Protein AF-A0A7X7F556-F1 (afdb_monomer_lite)

Sequence (127 aa):
MTSFGSSGLVDEAVKRLGTTYDDVGRVETRTSFADTAGTTAVNQVKYAYNGWGLLAREYQEHDGSVDVNTPFVQYVYETGTAGVSPVPAKYVRLGQLVYPNGREVNYDYGTTGAIDDIMSRLSAIED

Foldseek 3Di:
DDDPDPPPPDDLQFDDWDWDAPPVRHTAKIFTASDPVPDHTQWMWGFDADPVRHGAWIFTGRGGDDDPPTWIKGWDWQQQDPPVHPDHRLDTGTAWIAGSVRDIKGFDQPDPPDPSNNVVPTPDIGD

Radius of gyration: 19.95 Å; chains: 1; bounding box: 56×29×50 Å

Structure (mmCIF, N/CA/C/O backbone):
data_AF-A0A7X7F556-F1
#
_entry.id   AF-A0A7X7F556-F1
#
loop_
_atom_site.group_PDB
_atom_site.id
_atom_site.type_symbol
_atom_site.label_atom_id
_atom_site.label_alt_id
_atom_site.label_comp_id
_atom_site.label_asym_id
_atom_site.label_entity_id
_atom_site.label_seq_id
_atom_site.pdbx_PDB_ins_code
_atom_site.Cartn_x
_atom_site.Cartn_y
_atom_site.Cartn_z
_atom_site.occupancy
_atom_site.B_iso_or_equiv
_atom_site.auth_seq_id
_atom_site.auth_comp_id
_atom_site.auth_asym_id
_atom_site.auth_atom_id
_atom_site.pdbx_PDB_model_num
ATOM 1 N N . MET A 1 1 ? -22.056 14.351 24.579 1.00 57.31 1 MET A N 1
ATOM 2 C CA . MET A 1 1 ? -21.675 13.314 23.599 1.00 57.31 1 MET A CA 1
ATOM 3 C C . MET A 1 1 ? -22.773 13.284 22.547 1.00 57.31 1 MET A C 1
ATOM 5 O O . MET A 1 1 ? -23.931 13.214 22.935 1.00 57.31 1 MET A O 1
ATOM 9 N N . THR A 1 2 ? -22.458 13.450 21.264 1.00 63.81 2 THR A N 1
ATOM 10 C CA . THR A 1 2 ? -23.442 13.295 20.179 1.00 63.81 2 THR A CA 1
ATOM 11 C C . THR A 1 2 ? -23.698 11.799 19.985 1.00 63.81 2 THR A C 1
ATOM 13 O O . THR A 1 2 ? -22.739 11.056 19.796 1.00 63.81 2 THR A O 1
ATOM 16 N N . SER A 1 3 ? -24.943 11.338 20.116 1.00 73.00 3 SER A N 1
ATOM 17 C CA . SER A 1 3 ? -25.302 9.930 19.888 1.00 73.00 3 SER A CA 1
ATOM 18 C C . SER A 1 3 ? -25.529 9.659 18.399 1.00 73.00 3 SER A C 1
ATOM 20 O O . SER A 1 3 ? -25.829 10.581 17.641 1.00 73.00 3 SER A O 1
ATOM 22 N N . PHE A 1 4 ? -25.449 8.394 17.983 1.00 77.44 4 PHE A N 1
ATOM 23 C CA . PHE A 1 4 ? -25.709 7.948 16.605 1.00 77.44 4 PHE A CA 1
ATOM 24 C C . PHE A 1 4 ? -27.203 7.992 16.205 1.00 77.44 4 PHE A C 1
ATOM 26 O O . PHE A 1 4 ? -27.602 7.447 15.180 1.00 77.44 4 PHE A O 1
ATOM 33 N N . GLY A 1 5 ? -28.041 8.681 16.990 1.00 74.75 5 GLY A N 1
ATOM 34 C CA . GLY A 1 5 ? -29.499 8.657 16.870 1.00 74.75 5 GLY A CA 1
ATOM 35 C C . GLY A 1 5 ? -30.124 7.450 17.581 1.00 74.75 5 GLY A C 1
ATOM 36 O O . GLY A 1 5 ? -29.463 6.456 17.855 1.00 74.75 5 GLY A O 1
ATOM 37 N N . SER A 1 6 ? -31.408 7.540 17.935 1.00 78.31 6 SER A N 1
ATOM 38 C CA . SER A 1 6 ? -32.130 6.486 18.675 1.00 78.31 6 SER A CA 1
ATOM 39 C C . SER A 1 6 ? -32.892 5.503 17.781 1.00 78.31 6 SER A C 1
ATOM 41 O O . SER A 1 6 ? -33.544 4.596 18.288 1.00 78.31 6 SER A O 1
ATOM 43 N N . SER A 1 7 ? -32.853 5.689 16.458 1.00 83.38 7 SER A N 1
ATOM 44 C CA . SER A 1 7 ? -33.643 4.907 15.499 1.00 83.38 7 SER A CA 1
ATOM 45 C C . SER A 1 7 ? -33.116 3.489 15.269 1.00 83.38 7 SER A C 1
ATOM 47 O O . SER A 1 7 ? -33.812 2.693 14.646 1.00 83.38 7 SER A O 1
ATOM 49 N N . GLY A 1 8 ? -31.893 3.178 15.720 1.00 80.62 8 GLY A N 1
ATOM 50 C CA . GLY A 1 8 ? -31.233 1.891 15.468 1.00 80.62 8 GLY A CA 1
ATOM 51 C C . GLY A 1 8 ? -30.862 1.650 13.999 1.00 80.62 8 GLY A C 1
ATOM 52 O O . GLY A 1 8 ? -30.494 0.539 13.642 1.00 80.62 8 GLY A O 1
ATOM 53 N N . LEU A 1 9 ? -30.975 2.674 13.141 1.00 86.69 9 LEU A N 1
ATOM 54 C CA . LEU A 1 9 ? -30.648 2.583 11.712 1.00 86.69 9 LEU A CA 1
ATOM 55 C C . LEU A 1 9 ? -29.152 2.755 11.422 1.00 86.69 9 LEU A C 1
ATOM 57 O O . LEU A 1 9 ? -28.711 2.456 10.316 1.00 86.69 9 LEU A O 1
ATOM 61 N N . VAL A 1 10 ? -28.390 3.285 12.379 1.00 87.44 10 VAL A N 1
ATOM 62 C CA . VAL A 1 10 ? -26.950 3.496 12.237 1.00 87.44 10 VAL A CA 1
ATOM 63 C C . VAL A 1 10 ? -26.225 2.291 12.816 1.00 87.44 10 VAL A C 1
ATOM 65 O O . VAL A 1 10 ? -26.434 1.940 13.975 1.00 87.44 10 VAL A O 1
ATOM 68 N N . ASP A 1 11 ? -25.371 1.677 12.002 1.00 89.50 11 ASP A N 1
ATOM 69 C CA . ASP A 1 11 ? -24.427 0.671 12.472 1.00 89.50 11 ASP A CA 1
ATOM 70 C C . ASP A 1 11 ? -23.392 1.328 13.396 1.00 89.50 11 ASP A C 1
ATOM 72 O O . ASP A 1 11 ? -22.742 2.312 13.037 1.00 89.50 11 ASP A O 1
ATOM 76 N N . GLU A 1 12 ? -23.259 0.786 14.603 1.00 90.56 12 GLU A N 1
ATOM 77 C CA . GLU A 1 12 ? -22.357 1.279 15.640 1.00 90.56 12 GLU A CA 1
ATOM 78 C C . GLU A 1 12 ? -21.033 0.499 15.721 1.00 90.56 12 GLU A C 1
ATOM 80 O O . GLU A 1 12 ? -20.259 0.715 16.658 1.00 90.56 12 GLU A O 1
ATOM 85 N N . ALA A 1 13 ? -20.751 -0.392 14.762 1.00 93.25 13 ALA A N 1
ATOM 86 C CA . ALA A 1 13 ? -19.537 -1.209 14.744 1.00 93.25 13 ALA A CA 1
ATOM 87 C C . ALA A 1 13 ? -18.242 -0.380 14.732 1.00 93.25 13 ALA A C 1
ATOM 89 O O . ALA A 1 13 ? -17.247 -0.788 15.327 1.00 93.25 13 ALA A O 1
ATOM 90 N N . VAL A 1 14 ? -18.246 0.798 14.097 1.00 95.50 14 VAL A N 1
ATOM 91 C CA . VAL A 1 14 ? -17.095 1.712 14.058 1.00 95.50 14 VAL A CA 1
ATOM 92 C C . VAL A 1 14 ? -17.485 3.075 14.619 1.00 95.50 14 VAL A C 1
ATOM 94 O O . VAL A 1 14 ? -18.346 3.768 14.085 1.00 95.50 14 VAL A O 1
ATOM 97 N N . LYS A 1 15 ? -16.799 3.490 15.686 1.00 95.06 15 LYS A N 1
ATOM 98 C CA . LYS A 1 15 ? -17.043 4.743 16.418 1.00 95.06 15 LYS A CA 1
ATOM 99 C C . LYS A 1 15 ? -15.910 5.756 16.274 1.00 95.06 15 LYS A C 1
ATOM 101 O O . LYS A 1 15 ? -16.098 6.930 16.596 1.00 95.06 15 LYS A O 1
ATOM 106 N N . ARG A 1 16 ? -14.740 5.325 15.794 1.00 96.06 16 ARG A N 1
ATOM 107 C CA . ARG A 1 16 ? -13.574 6.185 15.565 1.00 96.06 16 ARG A CA 1
ATOM 108 C C . ARG A 1 16 ? -12.678 5.635 14.460 1.00 96.06 16 ARG A C 1
ATOM 110 O O . ARG A 1 16 ? -12.500 4.430 14.337 1.00 96.06 16 ARG A O 1
ATOM 117 N N . LEU A 1 17 ? -12.052 6.545 13.716 1.00 97.88 17 LEU A N 1
ATOM 118 C CA . LEU A 1 17 ? -10.940 6.247 12.816 1.00 97.88 17 LEU A CA 1
ATOM 119 C C . LEU A 1 17 ? -9.640 6.791 13.418 1.00 97.88 17 LEU A C 1
ATOM 121 O O . LEU A 1 17 ? -9.618 7.895 13.970 1.00 97.88 17 LEU A O 1
ATOM 125 N N . GLY A 1 18 ? -8.560 6.021 13.328 1.00 98.38 18 GLY A N 1
ATOM 126 C CA . GLY A 1 18 ? -7.214 6.447 13.702 1.00 98.38 18 GLY A CA 1
ATOM 127 C C . GLY A 1 18 ? -6.254 6.365 12.528 1.00 98.38 18 GLY A C 1
ATOM 128 O O . GLY A 1 18 ? -6.394 5.520 11.643 1.00 98.38 18 GLY A O 1
ATOM 129 N N . THR A 1 19 ? -5.270 7.257 12.522 1.00 98.69 19 THR A N 1
ATOM 130 C CA . THR A 1 19 ? -4.171 7.255 11.558 1.00 98.69 19 THR A CA 1
ATOM 131 C C . THR A 1 19 ? -2.876 7.508 12.312 1.00 98.69 19 THR A C 1
ATOM 133 O O . THR A 1 19 ? -2.794 8.490 13.050 1.00 98.69 19 THR A O 1
ATOM 136 N N . THR A 1 20 ? -1.896 6.621 12.154 1.00 98.62 20 THR A N 1
ATOM 137 C CA . THR A 1 20 ? -0.530 6.834 12.656 1.00 98.62 20 THR A CA 1
ATOM 138 C C . THR A 1 20 ? 0.391 7.199 11.505 1.00 98.62 20 THR A C 1
ATOM 140 O O . THR A 1 20 ? 0.064 6.970 10.337 1.00 98.62 20 THR A O 1
ATOM 143 N N . TYR A 1 21 ? 1.538 7.776 11.840 1.00 98.56 21 TYR A N 1
ATOM 144 C CA . TYR A 1 21 ? 2.548 8.185 10.879 1.00 98.56 21 TYR A CA 1
ATOM 145 C C . TYR A 1 21 ? 3.911 7.668 11.325 1.00 98.56 21 TYR A C 1
ATOM 147 O O . TYR A 1 21 ? 4.153 7.564 12.527 1.00 98.56 21 TYR A O 1
ATOM 155 N N . ASP A 1 22 ? 4.776 7.361 10.366 1.00 97.44 22 ASP A N 1
ATOM 156 C CA . ASP A 1 22 ? 6.173 7.035 10.634 1.00 97.44 22 ASP A CA 1
ATOM 157 C C . ASP A 1 22 ? 7.005 8.293 10.949 1.00 97.44 22 ASP A C 1
ATOM 159 O O . ASP A 1 22 ? 6.512 9.424 10.904 1.00 97.44 22 ASP A O 1
ATOM 163 N N . ASP A 1 23 ? 8.294 8.098 11.237 1.00 96.56 23 ASP A N 1
ATOM 164 C CA . ASP A 1 23 ? 9.219 9.164 11.651 1.00 96.56 23 ASP A CA 1
ATOM 165 C C . ASP A 1 23 ? 9.396 10.290 10.615 1.00 96.56 23 ASP A C 1
ATOM 167 O O . ASP A 1 23 ? 9.902 11.364 10.944 1.00 96.56 23 ASP A O 1
ATOM 171 N N . VAL A 1 24 ? 8.985 10.068 9.361 1.00 96.62 24 VAL A N 1
ATOM 172 C CA . VAL A 1 24 ? 9.052 11.065 8.280 1.00 96.62 24 VAL A CA 1
ATOM 173 C C . VAL A 1 24 ? 7.668 11.552 7.838 1.00 96.62 24 VAL A C 1
ATOM 175 O O . VAL A 1 24 ? 7.547 12.244 6.827 1.00 96.62 24 VAL A O 1
ATOM 178 N N . GLY A 1 25 ? 6.621 11.232 8.602 1.00 97.62 25 GLY A N 1
ATOM 179 C CA . GLY A 1 25 ? 5.272 11.751 8.400 1.00 97.62 25 GLY A CA 1
ATOM 180 C C . GLY A 1 25 ? 4.462 11.035 7.318 1.00 97.62 25 GLY A C 1
ATOM 181 O O . GLY A 1 25 ? 3.437 11.563 6.884 1.00 97.62 25 GLY A O 1
ATOM 182 N N . ARG A 1 26 ? 4.876 9.846 6.866 1.00 98.06 26 ARG A N 1
ATOM 183 C CA . ARG A 1 26 ? 4.057 9.010 5.972 1.00 98.06 26 ARG A CA 1
ATOM 184 C C . ARG A 1 26 ? 3.078 8.196 6.800 1.00 98.06 26 ARG A C 1
ATOM 186 O O . ARG A 1 26 ? 3.397 7.805 7.914 1.00 98.06 26 ARG A O 1
ATOM 193 N N . VAL A 1 27 ? 1.888 7.938 6.266 1.00 98.56 27 VAL A N 1
ATOM 194 C CA . VAL A 1 27 ? 0.871 7.135 6.963 1.00 98.56 27 VAL A CA 1
ATOM 195 C C . VAL A 1 27 ? 1.419 5.735 7.223 1.00 98.56 27 VAL A C 1
ATOM 197 O O . VAL A 1 27 ? 1.756 5.037 6.279 1.00 98.56 27 VAL A O 1
ATOM 200 N N . GLU A 1 28 ? 1.462 5.311 8.481 1.00 98.56 28 GLU A N 1
ATOM 201 C CA . GLU A 1 28 ? 1.914 3.969 8.853 1.00 98.56 28 GLU A CA 1
ATOM 202 C C . GLU A 1 28 ? 0.726 3.027 9.053 1.00 98.56 28 GLU A C 1
ATOM 204 O O . GLU A 1 28 ? 0.728 1.918 8.526 1.00 98.56 28 GLU A O 1
ATOM 209 N N . THR A 1 29 ? -0.322 3.463 9.758 1.00 98.75 29 THR A N 1
ATOM 210 C CA . THR A 1 29 ? -1.537 2.659 9.942 1.00 98.75 29 THR A CA 1
ATOM 211 C C . THR A 1 29 ? -2.805 3.473 9.750 1.00 98.75 29 THR A C 1
ATOM 213 O O . THR A 1 29 ? -2.853 4.672 10.033 1.00 98.75 29 THR A O 1
ATOM 216 N N . ARG A 1 30 ? -3.866 2.799 9.306 1.00 98.75 30 ARG A N 1
ATOM 217 C CA . ARG A 1 30 ? -5.251 3.268 9.393 1.00 98.75 30 ARG A CA 1
ATOM 218 C C . ARG A 1 30 ? -6.064 2.216 10.124 1.00 98.75 30 ARG A C 1
ATOM 220 O O . ARG A 1 30 ? -6.050 1.061 9.721 1.00 98.75 30 ARG A O 1
ATOM 227 N N . THR A 1 31 ? -6.748 2.620 11.188 1.00 98.88 31 THR A N 1
ATOM 228 C CA . THR A 1 31 ? -7.456 1.698 12.086 1.00 98.88 31 THR A CA 1
ATOM 229 C C . THR A 1 31 ? -8.890 2.158 12.288 1.00 98.88 31 THR A C 1
ATOM 231 O O . THR A 1 31 ? -9.126 3.340 12.560 1.00 98.88 31 THR A O 1
ATOM 234 N N . SER A 1 32 ? -9.834 1.229 12.188 1.00 98.62 32 SER A N 1
ATOM 235 C CA . SER A 1 32 ? -11.224 1.442 12.598 1.00 98.62 32 SER A CA 1
ATOM 236 C C . SER A 1 32 ? -11.396 0.937 14.027 1.00 98.62 32 SER A C 1
ATOM 238 O O . SER A 1 32 ? -10.940 -0.162 14.327 1.00 98.62 32 SER A O 1
ATOM 240 N N . PHE A 1 33 ? -12.046 1.699 14.907 1.00 98.44 33 PHE A N 1
ATOM 241 C CA . PHE A 1 33 ? -12.240 1.322 16.311 1.00 98.44 33 PHE A CA 1
ATOM 242 C C . PHE A 1 33 ? -13.715 1.216 16.689 1.00 98.44 33 PHE A C 1
ATOM 244 O O . PHE A 1 33 ? -14.510 2.076 16.308 1.00 98.44 33 PHE A O 1
ATOM 251 N N . ALA A 1 34 ? -14.054 0.222 17.510 1.00 97.50 34 ALA A N 1
ATOM 252 C CA . ALA A 1 34 ? -15.396 0.002 18.056 1.00 97.50 34 ALA A CA 1
ATOM 253 C C . ALA A 1 34 ? -15.732 0.923 19.241 1.00 97.50 34 ALA A C 1
ATOM 255 O O . ALA A 1 34 ? -16.873 0.973 19.700 1.00 97.50 34 ALA A O 1
ATOM 256 N N . ASP A 1 35 ? -14.750 1.673 19.745 1.00 95.75 35 ASP A N 1
ATOM 257 C CA . ASP A 1 35 ? -14.911 2.621 20.841 1.00 95.75 35 ASP A CA 1
ATOM 258 C C . ASP A 1 35 ? -14.453 4.033 20.447 1.00 95.75 35 ASP A C 1
ATOM 260 O O . ASP A 1 35 ? -13.746 4.257 19.463 1.00 95.75 35 ASP A O 1
ATOM 264 N N . THR A 1 36 ? -14.873 5.026 21.229 1.00 94.19 36 THR A N 1
ATOM 265 C CA . THR A 1 36 ? -14.472 6.424 21.016 1.00 94.19 36 THR A CA 1
ATOM 266 C C . THR A 1 36 ? -13.064 6.720 21.544 1.00 94.19 36 THR A C 1
ATOM 268 O O . THR A 1 36 ? -12.461 7.734 21.179 1.00 94.19 36 THR A O 1
ATOM 271 N N . ALA A 1 37 ? -12.528 5.852 22.408 1.00 95.94 37 ALA A N 1
ATOM 272 C CA . ALA A 1 37 ? -11.206 6.010 23.010 1.00 95.94 37 ALA A CA 1
ATOM 273 C C . ALA A 1 37 ? -10.069 5.691 22.020 1.00 95.94 37 ALA A C 1
ATOM 275 O O . ALA A 1 37 ? -8.978 6.240 22.158 1.00 95.94 37 ALA A O 1
ATOM 276 N N . GLY A 1 38 ? -10.346 4.900 20.980 1.00 96.88 38 GLY A N 1
ATOM 277 C CA . GLY A 1 38 ? -9.355 4.381 20.043 1.00 96.88 38 GLY A CA 1
ATOM 278 C C . GLY A 1 38 ? -8.590 3.176 20.593 1.00 96.88 38 GLY A C 1
ATOM 279 O O . GLY A 1 38 ? -7.392 3.076 20.347 1.00 96.88 38 GLY A O 1
ATOM 280 N N . THR A 1 39 ? -9.240 2.310 21.378 1.00 97.12 39 THR A N 1
ATOM 281 C CA . THR A 1 39 ? -8.581 1.174 22.056 1.00 97.12 39 THR A CA 1
ATOM 282 C C . THR A 1 39 ? -8.964 -0.197 21.505 1.00 97.12 39 THR A C 1
ATOM 284 O O . THR A 1 39 ? -8.146 -1.111 21.537 1.00 97.12 39 THR A O 1
ATOM 287 N N . THR A 1 40 ? -10.168 -0.343 20.956 1.00 98.19 40 THR A N 1
ATOM 288 C CA . THR A 1 40 ? -10.684 -1.615 20.426 1.00 98.19 40 THR A CA 1
ATOM 289 C C . THR A 1 40 ? -10.690 -1.580 18.904 1.00 98.19 40 THR A C 1
ATOM 291 O O . THR A 1 40 ? -11.624 -1.039 18.312 1.00 98.19 40 THR A O 1
ATOM 294 N N . ALA A 1 41 ? -9.633 -2.087 18.266 1.00 98.44 41 ALA A N 1
ATOM 295 C CA . ALA A 1 41 ? -9.543 -2.146 16.808 1.00 98.44 41 ALA A CA 1
ATOM 296 C C . ALA A 1 41 ? -10.539 -3.166 16.232 1.00 98.44 41 ALA A C 1
ATOM 298 O O . ALA A 1 41 ? -10.720 -4.241 16.793 1.00 98.44 41 ALA A O 1
ATOM 299 N N . VAL A 1 42 ? -11.164 -2.816 15.110 1.00 98.38 42 VAL A N 1
ATOM 300 C CA . VAL A 1 42 ? -12.067 -3.675 14.320 1.00 98.38 42 VAL A CA 1
ATOM 301 C C . VAL A 1 42 ? -11.340 -4.206 13.090 1.00 98.38 42 VAL A C 1
ATOM 303 O O . VAL A 1 42 ? -11.467 -5.366 12.737 1.00 98.38 42 VAL A O 1
ATOM 306 N N . ASN A 1 43 ? -10.564 -3.347 12.437 1.00 98.62 43 ASN A N 1
ATOM 307 C CA . ASN A 1 43 ? -9.684 -3.691 11.329 1.00 98.62 43 ASN A CA 1
ATOM 308 C C . ASN A 1 43 ? -8.527 -2.695 11.286 1.00 98.62 43 ASN A C 1
ATOM 310 O O . ASN A 1 43 ? -8.630 -1.579 11.825 1.00 98.62 43 ASN A O 1
ATOM 314 N N . GLN A 1 44 ? -7.451 -3.077 10.608 1.00 98.81 44 GLN A N 1
ATOM 315 C CA . GLN A 1 44 ? -6.294 -2.220 10.435 1.00 98.81 44 GLN A CA 1
ATOM 316 C C . GLN A 1 44 ? -5.600 -2.484 9.100 1.00 98.81 44 GLN A C 1
ATOM 318 O O . GLN A 1 44 ? -5.339 -3.621 8.719 1.00 98.81 44 GLN A O 1
ATOM 323 N N . VAL A 1 45 ? -5.239 -1.398 8.419 1.00 98.75 45 VAL A N 1
ATOM 324 C CA . VAL A 1 45 ? -4.314 -1.420 7.285 1.00 98.75 45 VAL A CA 1
ATOM 325 C C . VAL A 1 45 ? -2.983 -0.840 7.740 1.00 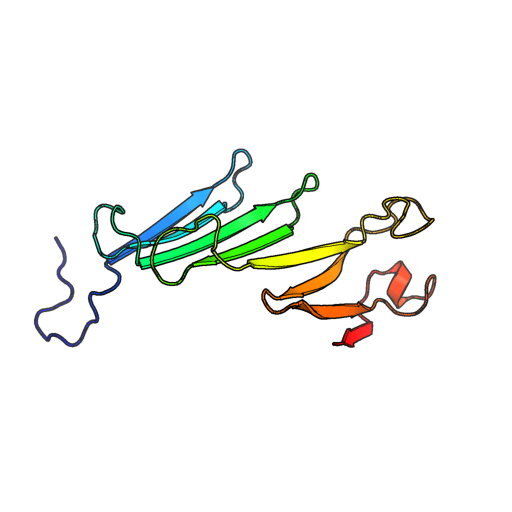98.75 45 VAL A C 1
ATOM 327 O O . VAL A 1 45 ? -2.971 0.231 8.358 1.00 98.75 45 VAL A O 1
ATOM 330 N N . LYS A 1 46 ? -1.870 -1.513 7.428 1.00 98.81 46 LYS A N 1
ATOM 331 C CA . LYS A 1 46 ? -0.509 -1.019 7.693 1.00 98.81 46 LYS A CA 1
ATOM 332 C C . LYS A 1 46 ? 0.288 -0.879 6.402 1.00 98.81 46 LYS A C 1
ATOM 334 O O . LYS A 1 46 ? 0.337 -1.802 5.594 1.00 98.81 46 LYS A O 1
ATOM 339 N N . TYR A 1 47 ? 0.973 0.247 6.263 1.00 98.75 47 TYR A N 1
ATOM 340 C CA . TYR A 1 47 ? 1.835 0.583 5.138 1.00 98.75 47 TYR A CA 1
ATOM 341 C C . TYR A 1 47 ? 3.294 0.486 5.582 1.00 98.75 47 TYR A C 1
ATOM 343 O O . TYR A 1 47 ? 3.733 1.204 6.478 1.00 98.75 47 TYR A O 1
ATOM 351 N N . ALA A 1 48 ? 4.057 -0.415 4.968 1.00 98.19 48 ALA A N 1
ATOM 352 C CA . ALA A 1 48 ? 5.488 -0.549 5.214 1.00 98.19 48 ALA A CA 1
ATOM 353 C C . ALA A 1 48 ? 6.268 -0.032 4.007 1.00 98.19 48 ALA A C 1
ATOM 355 O O . ALA A 1 48 ? 6.129 -0.560 2.904 1.00 98.19 48 ALA A O 1
ATOM 356 N N . TYR A 1 49 ? 7.103 0.983 4.219 1.00 97.62 49 TYR A N 1
ATOM 357 C CA . TYR A 1 49 ? 7.910 1.609 3.173 1.00 97.62 49 TYR A CA 1
ATOM 358 C C . TYR A 1 49 ? 9.324 1.012 3.121 1.00 97.62 49 TYR A C 1
ATOM 360 O O . TYR A 1 49 ? 9.888 0.639 4.149 1.00 97.62 49 TYR A O 1
ATOM 368 N N . ASN A 1 50 ? 9.919 0.925 1.931 1.00 92.69 50 ASN A N 1
ATOM 369 C CA . ASN A 1 50 ? 11.322 0.529 1.773 1.00 92.69 50 ASN A CA 1
ATOM 370 C C . ASN A 1 50 ? 12.288 1.697 2.067 1.00 92.69 50 ASN A C 1
ATOM 372 O O . ASN A 1 50 ? 11.874 2.824 2.338 1.00 92.69 50 ASN A O 1
ATOM 376 N N . GLY A 1 51 ? 13.598 1.442 1.963 1.00 89.62 51 GLY A N 1
ATOM 377 C CA . GLY A 1 51 ? 14.645 2.451 2.192 1.00 89.62 51 GLY A CA 1
ATOM 378 C C . GLY A 1 51 ? 14.620 3.653 1.236 1.00 89.62 51 GLY A C 1
ATOM 379 O O . GLY A 1 51 ? 15.214 4.679 1.544 1.00 89.62 51 GLY A O 1
ATOM 380 N N . TRP A 1 52 ? 13.902 3.556 0.112 1.00 89.06 52 TRP A N 1
ATOM 381 C CA . TRP A 1 52 ? 13.666 4.657 -0.834 1.00 89.06 52 TRP A 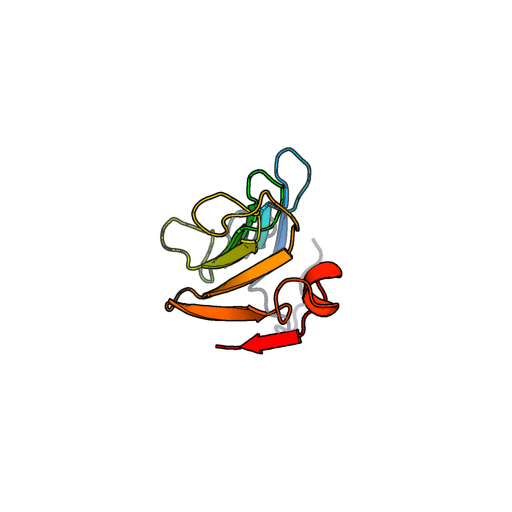CA 1
ATOM 382 C C . TRP A 1 52 ? 12.371 5.422 -0.541 1.00 89.06 52 TRP A C 1
ATOM 384 O O . TRP A 1 52 ? 12.038 6.383 -1.227 1.00 89.06 52 TRP A O 1
ATOM 394 N N . GLY A 1 53 ? 11.624 4.986 0.471 1.00 92.50 53 GLY A N 1
ATOM 395 C CA . GLY A 1 53 ? 10.349 5.557 0.865 1.00 92.50 53 GLY A CA 1
ATOM 396 C C . GLY A 1 53 ? 9.162 5.188 -0.014 1.00 92.50 53 GLY A C 1
ATOM 397 O O . GLY A 1 53 ? 8.124 5.839 0.075 1.00 92.50 53 GLY A O 1
ATOM 398 N N . LEU A 1 54 ? 9.297 4.141 -0.824 1.00 94.44 54 LEU A N 1
ATOM 399 C CA . LEU A 1 54 ? 8.213 3.587 -1.632 1.00 94.44 54 LEU A CA 1
ATOM 400 C C . LEU A 1 54 ? 7.450 2.548 -0.810 1.00 94.44 54 LEU A C 1
ATOM 402 O O . LEU A 1 54 ? 8.064 1.822 -0.026 1.00 94.44 54 LEU A O 1
ATOM 406 N N . LEU A 1 55 ? 6.129 2.468 -0.984 1.00 97.44 55 LEU A N 1
ATOM 407 C CA . LEU A 1 55 ? 5.295 1.472 -0.307 1.00 97.44 55 LEU A CA 1
ATOM 408 C C . LEU A 1 55 ? 5.741 0.076 -0.736 1.00 97.44 55 LEU A C 1
ATOM 410 O O . LEU A 1 55 ? 5.581 -0.255 -1.892 1.00 97.44 55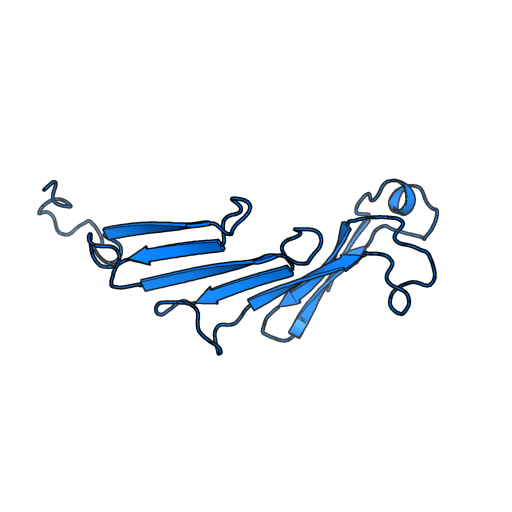 LEU A O 1
ATOM 414 N N . ALA A 1 56 ? 6.293 -0.733 0.161 1.00 96.94 56 ALA A N 1
ATOM 415 C CA . ALA A 1 56 ? 6.799 -2.070 -0.146 1.00 96.94 56 ALA A CA 1
ATOM 416 C C . ALA A 1 56 ? 5.796 -3.173 0.201 1.00 96.94 56 ALA A C 1
ATOM 418 O O . ALA A 1 56 ? 5.753 -4.202 -0.473 1.00 96.94 56 ALA A O 1
ATOM 419 N N . ARG A 1 57 ? 5.010 -2.981 1.265 1.00 98.44 57 ARG A N 1
ATOM 420 C CA . ARG A 1 57 ? 3.947 -3.904 1.677 1.00 98.44 57 ARG A CA 1
ATOM 421 C C . ARG A 1 57 ? 2.753 -3.141 2.226 1.00 98.44 57 ARG A C 1
ATOM 423 O O . ARG A 1 57 ? 2.931 -2.218 3.021 1.00 98.44 57 ARG A O 1
ATOM 430 N N . GLU A 1 58 ? 1.562 -3.582 1.850 1.00 98.69 58 GLU A N 1
ATOM 431 C CA . GLU A 1 58 ? 0.296 -3.160 2.444 1.00 98.69 58 GLU A CA 1
ATOM 432 C C . GLU A 1 58 ? -0.347 -4.364 3.136 1.00 98.69 58 GLU A C 1
ATOM 434 O O . GLU A 1 58 ? -0.754 -5.315 2.473 1.00 98.69 58 GLU A O 1
ATOM 439 N N . TYR A 1 59 ? -0.398 -4.334 4.465 1.00 98.81 59 TYR A N 1
ATOM 440 C CA . TYR A 1 59 ? -1.026 -5.365 5.293 1.00 98.81 59 TYR A CA 1
ATOM 441 C C . TYR A 1 59 ? -2.505 -5.044 5.484 1.00 98.81 59 TYR A C 1
ATOM 443 O O . TYR A 1 59 ? -2.832 -3.884 5.744 1.00 98.81 59 TYR A O 1
ATOM 451 N N . GLN A 1 60 ? -3.376 -6.052 5.419 1.00 98.06 60 GLN A N 1
ATOM 452 C CA . GLN A 1 60 ? -4.815 -5.897 5.645 1.00 98.06 60 GLN A CA 1
ATOM 453 C C . GLN A 1 60 ? -5.300 -6.891 6.703 1.00 98.06 60 GLN A C 1
ATOM 455 O O . GLN A 1 60 ? -5.418 -8.083 6.429 1.00 98.06 60 GLN A O 1
ATOM 460 N N . GLU A 1 61 ? -5.571 -6.389 7.911 1.00 98.38 61 GLU A N 1
ATOM 461 C CA . GLU A 1 61 ? -6.193 -7.150 8.996 1.00 98.38 61 GLU A CA 1
ATOM 462 C C . GLU A 1 61 ? -7.683 -6.825 9.072 1.00 98.38 61 GLU A C 1
ATOM 464 O O . GLU A 1 61 ? -8.071 -5.653 9.083 1.00 98.38 61 GLU A O 1
ATOM 469 N N . HIS A 1 62 ? -8.514 -7.861 9.136 1.00 97.06 62 HIS A N 1
ATOM 470 C CA . HIS A 1 62 ? -9.970 -7.749 9.138 1.00 97.06 62 HIS A CA 1
ATOM 471 C C . HIS A 1 62 ? -10.597 -8.002 10.513 1.00 97.06 62 HIS A C 1
ATOM 473 O O . HIS A 1 62 ? -11.785 -7.720 10.662 1.00 97.06 62 HIS A O 1
ATOM 479 N N . ASP A 1 63 ? -9.825 -8.498 11.486 1.00 97.44 63 ASP A N 1
ATOM 480 C CA . ASP A 1 63 ? -10.284 -8.781 12.850 1.00 97.44 63 ASP A CA 1
ATOM 481 C C . ASP A 1 63 ? -9.328 -8.192 13.903 1.00 97.44 63 ASP A C 1
ATOM 483 O O . ASP A 1 63 ? -8.725 -8.882 14.725 1.00 97.44 63 ASP A O 1
ATOM 487 N N . GLY A 1 64 ? -9.163 -6.869 13.852 1.00 98.12 64 GLY A N 1
ATOM 488 C CA . GLY A 1 64 ? -8.382 -6.114 14.829 1.00 98.12 64 GLY A CA 1
ATOM 489 C C . GLY A 1 64 ? -7.134 -5.440 14.264 1.00 98.12 64 GLY A C 1
ATOM 490 O O . GLY A 1 64 ? -7.169 -4.813 13.205 1.00 98.12 64 GLY A O 1
ATOM 491 N N . SER A 1 65 ? -6.056 -5.468 15.048 1.00 98.56 65 SER A N 1
ATOM 492 C CA . SER A 1 65 ? -4.775 -4.840 14.706 1.00 98.56 65 SER A CA 1
ATOM 493 C C . SER A 1 65 ? -3.891 -5.803 13.925 1.00 98.56 65 SER A C 1
ATOM 495 O O . SER A 1 65 ? -3.869 -6.990 14.232 1.00 98.56 65 SER A O 1
ATOM 497 N N . VAL A 1 66 ? -3.096 -5.270 12.997 1.00 98.62 66 VAL A N 1
ATOM 498 C CA . VAL A 1 66 ? -2.111 -6.033 12.223 1.00 98.62 66 VAL A CA 1
ATOM 499 C C . VAL A 1 66 ? -1.178 -6.801 13.157 1.00 98.62 66 VAL A C 1
ATOM 501 O O . VAL A 1 66 ? -0.584 -6.222 14.072 1.00 98.62 66 VAL A O 1
ATOM 504 N N . ASP A 1 67 ? -1.003 -8.087 12.879 1.00 98.00 67 ASP A N 1
ATOM 505 C CA . ASP A 1 67 ? -0.101 -8.985 13.584 1.00 98.00 67 ASP A CA 1
ATOM 506 C C . ASP A 1 67 ? 0.895 -9.663 12.618 1.00 98.00 67 ASP A C 1
ATOM 508 O O . ASP A 1 67 ? 1.133 -9.206 11.497 1.00 98.00 67 ASP A O 1
ATOM 512 N N . VAL A 1 68 ? 1.561 -10.723 13.082 1.00 96.44 68 VAL A N 1
ATOM 513 C CA . VAL A 1 68 ? 2.549 -11.474 12.289 1.00 96.44 68 VAL A CA 1
ATOM 514 C C . VAL A 1 68 ? 1.922 -12.349 11.192 1.00 96.44 68 VAL A C 1
ATOM 516 O O . VAL A 1 68 ? 2.607 -12.703 10.234 1.00 96.44 68 VAL A O 1
ATOM 519 N N . ASN A 1 69 ? 0.646 -12.700 11.326 1.00 96.75 69 ASN A N 1
ATOM 520 C CA . ASN A 1 69 ? -0.110 -13.549 10.409 1.00 96.75 69 ASN A CA 1
ATOM 521 C C . ASN A 1 69 ? -0.934 -12.739 9.403 1.00 96.75 69 ASN A C 1
ATOM 523 O O . ASN A 1 69 ? -1.409 -13.312 8.420 1.00 96.75 69 ASN A O 1
ATOM 527 N N . THR A 1 70 ? -1.106 -11.434 9.629 1.00 98.44 70 THR A N 1
ATOM 528 C CA . THR A 1 70 ? -1.864 -10.568 8.730 1.00 98.44 70 THR A CA 1
ATOM 529 C C . THR A 1 70 ? -1.315 -10.640 7.295 1.00 98.44 70 THR A C 1
ATOM 531 O O . THR A 1 70 ? -0.129 -10.360 7.061 1.00 98.44 70 THR A O 1
ATOM 534 N N . PRO A 1 71 ? -2.160 -10.978 6.304 1.00 98.00 71 PRO A N 1
ATOM 535 C CA . PRO A 1 71 ? -1.752 -11.042 4.909 1.00 98.00 71 PRO A CA 1
ATOM 536 C C . PRO A 1 71 ? -1.411 -9.652 4.362 1.00 98.00 71 PRO A C 1
ATOM 538 O O . PRO A 1 71 ? -1.928 -8.628 4.815 1.00 98.00 71 PRO A O 1
ATOM 541 N N . PHE A 1 72 ? -0.555 -9.613 3.341 1.00 98.56 72 PHE A N 1
ATOM 542 C CA . PHE A 1 72 ? -0.166 -8.368 2.688 1.00 98.56 72 PHE A CA 1
ATOM 543 C C . PHE A 1 72 ? -0.047 -8.505 1.174 1.00 98.56 72 PHE A C 1
ATOM 545 O O . PHE A 1 72 ? 0.287 -9.568 0.652 1.00 98.56 72 PHE A O 1
ATOM 552 N N . VAL A 1 73 ? -0.256 -7.390 0.480 1.00 98.56 73 VAL A N 1
ATOM 553 C CA . VAL A 1 73 ? 0.176 -7.216 -0.908 1.00 98.56 73 VAL A CA 1
ATOM 554 C C . VAL A 1 73 ? 1.589 -6.645 -0.895 1.00 98.56 73 VAL A C 1
ATOM 556 O O . VAL A 1 73 ? 1.863 -5.668 -0.194 1.00 98.56 73 VAL A O 1
ATOM 559 N N . GLN A 1 74 ? 2.503 -7.252 -1.647 1.00 98.25 74 GLN A N 1
ATOM 560 C CA . GLN A 1 74 ? 3.867 -6.762 -1.822 1.00 98.25 74 GLN A CA 1
ATOM 561 C C . GLN A 1 74 ? 3.997 -5.975 -3.122 1.00 98.25 74 GLN A C 1
ATOM 563 O O . GLN A 1 74 ? 3.508 -6.399 -4.162 1.00 98.25 74 GLN A O 1
ATOM 568 N N . TYR A 1 75 ? 4.715 -4.860 -3.055 1.00 97.31 75 TYR A N 1
ATOM 569 C CA . TYR A 1 75 ? 5.011 -3.971 -4.170 1.00 97.31 75 TYR A CA 1
ATOM 570 C C . TYR A 1 75 ? 6.507 -4.060 -4.468 1.00 97.31 75 TYR A C 1
ATOM 572 O O . TYR A 1 75 ? 7.350 -3.656 -3.658 1.00 97.31 75 TYR A O 1
ATOM 580 N N . VAL A 1 76 ? 6.848 -4.619 -5.623 1.00 93.12 76 VAL A N 1
ATOM 581 C CA . VAL A 1 76 ? 8.230 -4.788 -6.069 1.00 93.12 76 VAL A CA 1
ATOM 582 C C . VAL A 1 76 ? 8.534 -3.710 -7.095 1.00 93.12 76 VAL A C 1
ATOM 584 O O . VAL A 1 76 ? 7.884 -3.613 -8.134 1.00 93.12 76 VAL A O 1
ATOM 587 N N . TYR A 1 77 ? 9.529 -2.882 -6.793 1.00 90.62 77 TYR A N 1
ATOM 588 C CA . TYR A 1 77 ? 9.968 -1.809 -7.677 1.00 90.62 77 TYR A CA 1
ATOM 589 C C . TYR A 1 77 ? 11.217 -2.228 -8.433 1.00 90.62 77 TYR A C 1
ATOM 591 O O . TYR A 1 77 ? 12.137 -2.817 -7.858 1.00 90.62 77 TYR A O 1
ATOM 599 N N . GLU A 1 78 ? 11.293 -1.833 -9.698 1.00 80.81 78 GLU A N 1
ATOM 600 C CA . GLU A 1 78 ? 12.552 -1.826 -10.421 1.00 80.81 78 GLU A CA 1
ATOM 601 C C . GLU A 1 78 ? 13.434 -0.736 -9.811 1.00 80.81 78 GLU A C 1
ATOM 603 O O . GLU A 1 78 ? 13.200 0.454 -10.005 1.00 80.81 78 GLU A O 1
ATOM 608 N N . THR A 1 79 ? 14.426 -1.145 -9.020 1.00 62.47 79 THR A N 1
ATOM 609 C CA . THR A 1 79 ? 15.416 -0.248 -8.401 1.00 62.47 79 THR A CA 1
ATOM 610 C C . THR A 1 79 ? 16.805 -0.403 -9.023 1.00 62.47 79 THR A C 1
ATOM 612 O O . THR A 1 79 ? 17.767 0.129 -8.488 1.00 62.47 79 THR A O 1
ATOM 615 N N . GLY A 1 80 ? 16.938 -1.177 -10.113 1.00 55.19 80 GLY A N 1
ATOM 616 C CA . GLY A 1 80 ? 18.211 -1.549 -10.763 1.00 55.19 80 GLY A CA 1
ATOM 617 C C . GLY A 1 80 ? 19.292 -2.060 -9.806 1.00 55.19 80 GLY A C 1
ATOM 618 O O . GLY A 1 80 ? 20.474 -1.758 -9.963 1.00 55.19 80 GLY A O 1
ATOM 619 N N . THR A 1 81 ? 18.877 -2.828 -8.795 1.00 48.88 81 THR A N 1
ATOM 620 C CA . THR A 1 81 ? 19.794 -3.593 -7.947 1.00 48.88 81 THR A CA 1
ATOM 621 C C . THR A 1 81 ? 20.361 -4.763 -8.760 1.00 48.88 81 THR A C 1
ATOM 623 O O . THR A 1 81 ? 19.606 -5.530 -9.370 1.00 48.88 81 THR A O 1
ATOM 626 N N . ALA A 1 82 ? 21.690 -4.907 -8.772 1.00 39.81 82 ALA A N 1
ATOM 627 C CA . ALA A 1 82 ? 22.368 -6.006 -9.457 1.00 39.81 82 ALA A CA 1
ATOM 628 C C . ALA A 1 82 ? 21.846 -7.363 -8.947 1.00 39.81 82 ALA A C 1
ATOM 630 O O . ALA A 1 82 ? 21.799 -7.598 -7.741 1.00 39.81 82 ALA A O 1
ATOM 631 N N . GLY A 1 83 ? 21.434 -8.236 -9.872 1.00 47.75 83 GLY A N 1
ATOM 632 C CA . GLY A 1 83 ? 20.754 -9.508 -9.581 1.00 47.75 83 GLY A CA 1
ATOM 633 C C . GLY A 1 83 ? 19.270 -9.532 -9.969 1.00 47.75 83 GLY A C 1
ATOM 634 O O . GLY A 1 83 ? 18.721 -10.613 -10.140 1.00 47.75 83 GLY A O 1
ATOM 635 N N . VAL A 1 84 ? 18.658 -8.360 -10.187 1.00 49.72 84 VAL A N 1
ATOM 636 C CA . VAL A 1 84 ? 17.320 -8.207 -10.798 1.00 49.72 84 VAL A CA 1
ATOM 637 C C . VAL A 1 84 ? 17.421 -7.493 -12.157 1.00 49.72 84 VAL A C 1
ATOM 639 O O . VAL A 1 84 ? 16.646 -7.768 -13.064 1.00 49.72 84 VAL A O 1
ATOM 642 N N . SER A 1 85 ? 18.438 -6.642 -12.356 1.00 38.88 85 SER A N 1
ATOM 643 C CA . SER A 1 85 ? 18.832 -6.104 -13.668 1.00 38.88 85 SER A CA 1
ATOM 644 C C . SER A 1 85 ? 20.339 -5.773 -13.687 1.00 38.88 85 SER A C 1
ATOM 646 O O . SER A 1 85 ? 20.857 -5.292 -12.678 1.00 38.88 85 SER A O 1
ATOM 648 N N . PRO A 1 86 ? 21.083 -6.036 -14.783 1.00 40.25 86 PRO A N 1
ATOM 649 C CA . PRO A 1 86 ? 22.530 -5.786 -14.886 1.00 40.25 86 PRO A CA 1
ATOM 650 C C . PRO A 1 86 ? 22.903 -4.304 -15.091 1.00 40.25 86 PRO A C 1
ATOM 652 O O . PRO A 1 86 ? 24.077 -3.984 -15.272 1.00 40.25 86 PRO A O 1
ATOM 655 N N . VAL A 1 87 ? 21.925 -3.396 -15.086 1.00 44.09 87 VAL A N 1
ATOM 656 C CA . VAL A 1 87 ? 22.112 -1.956 -15.298 1.00 44.09 87 VAL A CA 1
ATOM 657 C C . VAL A 1 87 ? 21.898 -1.234 -13.960 1.00 44.09 87 VAL A C 1
ATOM 659 O O . VAL A 1 87 ? 20.930 -1.563 -13.274 1.00 44.09 87 VAL A O 1
ATOM 662 N N . PRO A 1 88 ? 22.751 -0.263 -13.564 1.00 53.72 88 PRO A N 1
ATOM 663 C CA . PRO A 1 88 ? 22.486 0.574 -12.389 1.00 53.72 88 PRO A CA 1
ATOM 664 C C . PRO A 1 88 ? 21.065 1.148 -12.439 1.00 53.72 88 PRO A C 1
ATOM 666 O O . PRO A 1 88 ? 20.592 1.448 -13.533 1.00 53.72 88 PRO A O 1
ATOM 669 N N . ALA A 1 89 ? 20.422 1.295 -11.272 1.00 58.25 89 ALA A N 1
ATOM 670 C CA . ALA A 1 89 ? 19.108 1.912 -11.037 1.00 58.25 89 ALA A CA 1
ATOM 671 C C . ALA A 1 89 ? 18.736 2.991 -12.068 1.00 58.25 89 ALA A C 1
ATOM 673 O O . ALA A 1 89 ? 18.997 4.174 -11.865 1.00 58.25 89 ALA A O 1
ATOM 674 N N . LYS A 1 90 ? 18.157 2.581 -13.202 1.00 65.88 90 LYS A N 1
ATOM 675 C CA . LYS A 1 90 ? 17.840 3.503 -14.299 1.00 65.88 90 LYS A CA 1
ATOM 676 C C . LYS A 1 90 ? 16.529 4.238 -14.026 1.00 65.88 90 LYS A C 1
ATOM 678 O O . LYS A 1 90 ? 16.359 5.372 -14.463 1.00 65.88 90 LYS A O 1
ATOM 683 N N . TYR A 1 91 ? 15.635 3.601 -13.271 1.00 75.94 91 TYR A N 1
ATOM 684 C CA . TYR A 1 91 ? 14.287 4.074 -12.983 1.00 75.94 91 TYR A CA 1
ATOM 685 C C . TYR A 1 91 ? 13.889 3.736 -11.542 1.00 75.94 91 TYR A C 1
ATOM 687 O O . TYR A 1 91 ? 14.516 2.896 -10.899 1.00 75.94 91 TYR A O 1
ATOM 695 N N . VAL A 1 92 ? 12.830 4.392 -11.062 1.00 86.56 92 VAL A N 1
ATOM 696 C CA . VAL A 1 92 ? 12.106 4.043 -9.834 1.00 86.56 92 VAL A CA 1
ATOM 697 C C . VAL A 1 92 ? 10.639 3.881 -10.216 1.00 86.56 92 VAL A C 1
ATOM 699 O O . VAL A 1 92 ? 9.896 4.860 -10.281 1.00 86.56 92 VAL A O 1
ATOM 702 N N . ARG A 1 93 ? 10.234 2.654 -10.545 1.00 90.25 93 ARG A N 1
ATOM 703 C CA . ARG A 1 93 ? 8.880 2.339 -11.032 1.00 90.25 93 ARG A CA 1
ATOM 704 C C . ARG A 1 93 ? 8.415 0.973 -10.536 1.00 90.25 93 ARG A C 1
ATOM 706 O O . ARG A 1 93 ? 9.246 0.126 -10.214 1.00 90.25 93 ARG A O 1
ATOM 713 N N . LEU A 1 94 ? 7.102 0.797 -10.396 1.00 93.38 94 LEU A N 1
ATOM 714 C CA . LEU A 1 94 ? 6.508 -0.453 -9.917 1.00 93.38 94 LEU A CA 1
ATOM 715 C C . LEU A 1 94 ? 6.656 -1.513 -11.009 1.00 93.38 94 LEU A C 1
ATOM 717 O O . LEU A 1 94 ? 6.186 -1.286 -12.112 1.00 93.38 94 LEU A O 1
ATOM 721 N N . GLY A 1 95 ? 7.306 -2.634 -10.711 1.00 91.81 95 GLY A N 1
ATOM 722 C CA . GLY A 1 95 ? 7.458 -3.744 -11.655 1.00 91.81 95 GLY A CA 1
ATOM 723 C C . GLY A 1 95 ? 6.445 -4.858 -11.418 1.00 91.81 95 GLY A C 1
ATOM 724 O O . GLY A 1 95 ? 6.011 -5.502 -12.366 1.00 91.81 95 GLY A O 1
ATOM 725 N N . GLN A 1 96 ? 6.043 -5.084 -10.164 1.00 94.12 96 GLN A N 1
ATOM 726 C CA . GLN A 1 96 ? 5.198 -6.226 -9.827 1.00 94.12 96 GLN A CA 1
ATOM 727 C C . GLN A 1 96 ? 4.423 -6.014 -8.523 1.00 94.12 96 GLN A C 1
ATOM 729 O O . GLN A 1 96 ? 4.933 -5.426 -7.563 1.00 94.12 96 GLN A O 1
ATOM 734 N N . LEU A 1 97 ? 3.201 -6.541 -8.479 1.00 97.06 97 LEU A N 1
ATOM 735 C CA . LEU A 1 97 ? 2.452 -6.802 -7.256 1.00 97.06 97 LEU A CA 1
ATOM 736 C C . LEU A 1 97 ? 2.430 -8.300 -6.976 1.00 97.06 97 LEU A C 1
ATOM 738 O O . LEU A 1 97 ? 2.173 -9.087 -7.879 1.00 97.06 97 LEU A O 1
ATOM 742 N N . VAL A 1 98 ? 2.634 -8.683 -5.719 1.00 97.38 98 VAL A N 1
ATOM 743 C CA . VAL A 1 98 ? 2.475 -10.070 -5.265 1.00 97.38 98 VAL A CA 1
ATOM 744 C C . VAL A 1 98 ? 1.389 -10.103 -4.200 1.00 97.38 98 VAL A C 1
ATOM 746 O O . VAL A 1 98 ? 1.508 -9.458 -3.156 1.00 97.38 98 VAL A O 1
ATOM 749 N N . TYR A 1 99 ? 0.308 -10.823 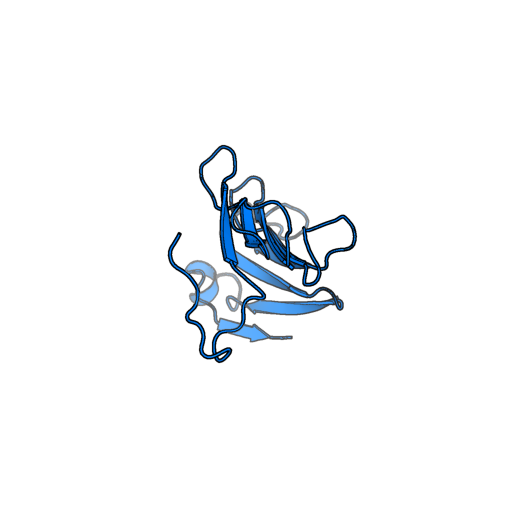-4.476 1.00 98.00 99 TYR A N 1
ATOM 750 C CA . TYR A 1 99 ? -0.813 -10.998 -3.559 1.00 98.00 99 TYR A CA 1
ATOM 751 C C . TYR A 1 99 ? -0.513 -12.067 -2.496 1.00 98.00 99 TYR A C 1
ATOM 753 O O . TYR A 1 99 ? 0.329 -12.939 -2.717 1.00 98.00 99 TYR A O 1
ATOM 761 N N . PRO A 1 100 ? -1.254 -12.082 -1.367 1.00 97.50 100 PRO A N 1
ATOM 762 C CA . PRO A 1 100 ? -1.054 -13.067 -0.299 1.00 97.50 100 PRO A CA 1
ATOM 763 C C . PRO A 1 100 ? -1.144 -14.529 -0.754 1.00 97.50 100 PRO A C 1
ATOM 765 O O . PRO A 1 100 ? -0.518 -15.407 -0.168 1.00 97.50 100 PRO A O 1
ATOM 768 N N . ASN A 1 101 ? -1.933 -14.801 -1.796 1.00 96.81 101 ASN A N 1
ATOM 769 C CA . ASN A 1 101 ? -2.097 -16.136 -2.369 1.00 96.81 101 ASN A CA 1
ATOM 770 C C . ASN A 1 101 ? -0.992 -16.511 -3.377 1.00 96.81 101 ASN A C 1
ATOM 772 O O . ASN A 1 101 ? -1.104 -17.547 -4.026 1.00 96.81 101 ASN A O 1
ATOM 776 N N . GLY A 1 102 ? 0.033 -15.672 -3.537 1.00 95.44 102 GLY A N 1
ATOM 777 C CA . GLY A 1 102 ? 1.118 -15.861 -4.497 1.00 95.44 102 GLY A CA 1
ATOM 778 C C . GLY A 1 102 ? 0.775 -15.460 -5.930 1.00 95.44 102 GLY A C 1
ATOM 779 O O . GLY A 1 102 ? 1.609 -15.646 -6.805 1.00 95.44 102 GLY A O 1
ATOM 780 N N . ARG A 1 103 ? -0.422 -14.915 -6.193 1.00 97.50 103 ARG A N 1
ATOM 781 C CA . ARG A 1 103 ? -0.744 -14.345 -7.506 1.00 97.50 103 ARG A CA 1
ATOM 782 C C . ARG A 1 103 ? 0.150 -13.139 -7.767 1.00 97.50 103 ARG A C 1
ATOM 784 O O . ARG A 1 103 ? 0.245 -12.249 -6.920 1.00 97.50 103 ARG A O 1
ATOM 791 N N . GLU A 1 104 ? 0.743 -13.095 -8.946 1.00 96.31 104 GLU A N 1
ATOM 792 C CA . GLU A 1 104 ? 1.639 -12.031 -9.371 1.00 96.31 104 GLU A CA 1
ATOM 793 C C . GLU A 1 104 ? 0.945 -11.177 -10.434 1.00 96.31 104 GLU A C 1
ATOM 795 O O . GLU A 1 104 ? 0.187 -11.682 -11.248 1.00 96.31 104 GLU A O 1
ATOM 800 N N . VAL A 1 105 ? 1.143 -9.863 -10.393 1.00 97.12 105 VAL A N 1
ATOM 801 C CA . VAL A 1 105 ? 0.668 -8.947 -11.433 1.00 97.12 105 VAL A CA 1
ATOM 802 C C . VAL A 1 105 ? 1.835 -8.071 -11.847 1.00 97.12 105 VAL A C 1
ATOM 804 O O . VAL A 1 105 ? 2.331 -7.279 -11.044 1.00 97.12 105 VAL A O 1
ATOM 807 N N . ASN A 1 106 ? 2.276 -8.221 -13.088 1.00 94.81 106 ASN A N 1
ATOM 808 C CA . ASN A 1 106 ? 3.435 -7.551 -13.653 1.00 94.81 106 ASN A CA 1
ATOM 809 C C . ASN A 1 106 ? 3.037 -6.248 -14.351 1.00 94.81 106 ASN A C 1
ATOM 811 O O . ASN A 1 106 ? 1.965 -6.133 -14.947 1.00 94.81 106 ASN A O 1
ATOM 815 N N . TYR A 1 107 ? 3.927 -5.266 -14.264 1.00 94.12 107 TYR A N 1
ATOM 816 C CA . TYR A 1 107 ? 3.817 -3.958 -14.895 1.00 94.12 107 TYR A CA 1
ATOM 817 C C . TYR A 1 107 ? 4.936 -3.846 -15.931 1.00 94.12 107 TYR A C 1
ATOM 819 O O . TYR A 1 107 ? 6.096 -3.629 -15.578 1.00 94.12 107 TYR A O 1
ATOM 827 N N . ASP A 1 108 ? 4.586 -4.017 -17.206 1.00 91.56 108 ASP A N 1
ATOM 828 C CA . ASP A 1 108 ? 5.542 -3.984 -18.312 1.00 91.56 108 ASP A CA 1
ATOM 829 C C . ASP A 1 108 ? 5.730 -2.553 -18.829 1.00 91.56 108 ASP A C 1
ATOM 831 O O . ASP A 1 108 ? 4.796 -1.746 -18.883 1.00 91.56 108 ASP A O 1
ATOM 835 N N . TYR A 1 109 ? 6.956 -2.239 -19.235 1.00 92.50 109 TYR A N 1
ATOM 836 C CA . TYR A 1 109 ? 7.330 -0.935 -19.787 1.00 92.50 109 TYR A CA 1
ATOM 837 C C . TYR A 1 109 ? 7.865 -1.062 -21.215 1.00 92.50 109 TYR A C 1
ATOM 839 O O . TYR A 1 109 ? 8.624 -0.224 -21.694 1.00 92.50 109 TYR A O 1
ATOM 847 N N . GLY A 1 110 ? 7.470 -2.119 -21.913 1.00 90.69 110 GLY A N 1
ATOM 848 C CA . GLY A 1 110 ? 7.842 -2.406 -23.280 1.00 90.69 110 GLY A CA 1
ATOM 849 C C . GLY A 1 110 ? 9.286 -2.871 -23.416 1.00 90.69 110 GLY A C 1
ATOM 850 O O . GLY A 1 110 ? 9.990 -3.215 -22.467 1.00 90.69 110 GLY A O 1
ATOM 851 N N . THR A 1 111 ? 9.756 -2.881 -24.658 1.00 88.19 111 THR A N 1
ATOM 852 C CA . THR A 1 111 ? 11.118 -3.315 -24.970 1.00 88.19 111 THR A CA 1
ATOM 853 C C . THR A 1 111 ? 12.155 -2.379 -24.346 1.00 88.19 111 THR A C 1
ATOM 855 O O . THR A 1 111 ? 12.072 -1.160 -24.497 1.00 88.19 111 THR A O 1
ATOM 858 N N . THR A 1 112 ? 13.186 -2.940 -23.707 1.00 85.31 112 THR A N 1
ATOM 859 C CA . THR A 1 112 ? 14.308 -2.173 -23.144 1.00 85.31 112 THR A CA 1
ATOM 860 C C . THR A 1 112 ? 14.901 -1.206 -24.173 1.00 85.31 112 THR A C 1
ATOM 862 O O . THR A 1 112 ? 15.260 -1.600 -25.282 1.00 85.31 112 THR A O 1
ATOM 865 N N . GLY A 1 113 ? 15.032 0.069 -23.805 1.00 83.56 113 GLY A N 1
ATOM 866 C CA . GLY A 1 113 ? 15.538 1.123 -24.686 1.00 83.56 113 GLY A CA 1
ATOM 867 C C . GLY A 1 113 ? 14.529 1.670 -25.703 1.00 83.56 113 GLY A C 1
ATOM 868 O O . GLY A 1 113 ? 14.863 2.620 -26.408 1.00 83.56 113 GLY A O 1
ATOM 869 N N . ALA A 1 114 ? 13.310 1.130 -25.781 1.00 89.88 114 ALA A N 1
ATOM 870 C CA . ALA A 1 114 ? 12.225 1.747 -26.537 1.00 89.88 114 ALA A CA 1
ATOM 871 C C . ALA A 1 114 ? 11.627 2.943 -25.777 1.00 89.88 114 ALA A C 1
ATOM 873 O O . ALA A 1 114 ? 11.979 3.229 -24.632 1.00 89.88 114 ALA A O 1
ATOM 874 N N . ILE A 1 115 ? 10.712 3.663 -26.431 1.00 92.31 115 ILE A N 1
ATOM 875 C CA . ILE A 1 115 ? 10.113 4.879 -25.868 1.00 92.31 115 ILE A CA 1
ATOM 876 C C . ILE A 1 115 ? 9.358 4.615 -24.560 1.00 92.31 115 ILE A C 1
ATOM 878 O O . ILE A 1 115 ? 9.433 5.440 -23.652 1.00 92.31 115 ILE A O 1
ATOM 882 N N . ASP A 1 116 ? 8.6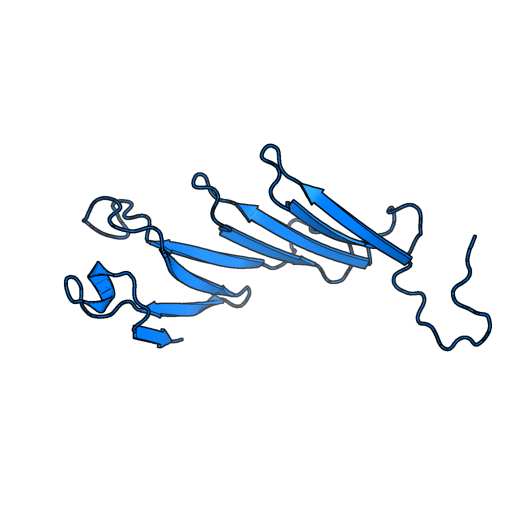80 3.469 -24.457 1.00 92.81 116 ASP A N 1
ATOM 883 C CA . ASP A 1 116 ? 7.967 3.057 -23.248 1.00 92.81 116 ASP A CA 1
ATOM 884 C C . ASP A 1 116 ? 8.936 2.863 -22.080 1.00 92.81 116 ASP A C 1
ATOM 886 O O . ASP A 1 116 ? 8.768 3.482 -21.028 1.00 92.81 116 ASP A O 1
ATOM 890 N N . ASP A 1 117 ? 10.030 2.133 -22.314 1.00 87.06 117 ASP A N 1
ATOM 891 C CA . ASP A 1 117 ? 11.032 1.858 -21.290 1.00 87.06 117 ASP A CA 1
ATOM 892 C C . ASP A 1 117 ? 11.722 3.147 -20.838 1.00 87.06 117 ASP A C 1
ATOM 894 O O . ASP A 1 117 ? 11.779 3.431 -19.643 1.00 87.06 117 ASP A O 1
ATOM 898 N N . ILE A 1 118 ? 12.204 3.957 -21.787 1.00 87.25 118 ILE A N 1
ATOM 899 C CA . ILE A 1 118 ? 12.938 5.200 -21.502 1.00 87.25 118 ILE A CA 1
ATOM 900 C C . ILE A 1 118 ? 12.083 6.180 -20.693 1.00 87.25 118 ILE A C 1
ATOM 902 O O . ILE A 1 118 ? 12.599 6.835 -19.788 1.00 87.25 118 ILE A O 1
ATOM 906 N N . MET A 1 119 ? 10.792 6.283 -21.011 1.00 89.50 119 MET A N 1
ATOM 907 C CA . MET A 1 119 ? 9.879 7.219 -20.351 1.00 89.50 119 MET A CA 1
ATOM 908 C C . MET A 1 119 ? 9.181 6.619 -19.128 1.00 89.50 119 MET A C 1
ATOM 910 O O . MET A 1 119 ? 8.400 7.316 -18.485 1.00 89.50 119 MET A O 1
ATOM 914 N N . SER A 1 120 ? 9.435 5.345 -18.799 1.00 90.06 120 SER A N 1
ATOM 915 C CA . SER A 1 120 ? 8.656 4.596 -17.801 1.00 90.06 120 SER A CA 1
ATOM 916 C C . SER A 1 120 ? 7.147 4.661 -18.059 1.00 90.06 120 SER A C 1
ATOM 918 O O . SER A 1 120 ? 6.344 4.788 -17.132 1.00 90.06 120 SER A O 1
ATOM 920 N N . ARG A 1 121 ? 6.754 4.587 -19.336 1.00 94.06 121 ARG A N 1
ATOM 921 C CA . ARG A 1 121 ? 5.353 4.528 -19.750 1.00 94.06 121 ARG A CA 1
ATOM 922 C C . ARG A 1 121 ? 4.900 3.074 -19.735 1.00 94.06 121 ARG A C 1
ATOM 924 O O . ARG A 1 121 ? 5.494 2.236 -20.401 1.00 94.06 121 ARG A O 1
ATOM 931 N N . LEU A 1 122 ? 3.856 2.806 -18.959 1.00 94.69 122 LEU A N 1
ATOM 932 C CA . LEU A 1 122 ? 3.266 1.479 -18.834 1.00 94.69 122 LEU A CA 1
ATOM 933 C C . LEU A 1 122 ? 2.737 1.010 -20.197 1.00 94.69 122 LEU A C 1
ATOM 935 O O . LEU A 1 122 ? 1.900 1.694 -20.792 1.00 94.69 122 LEU A O 1
ATOM 939 N N . SER A 1 123 ? 3.228 -0.127 -20.681 1.00 96.38 123 SER A N 1
ATOM 940 C CA . SER A 1 123 ? 2.783 -0.759 -21.930 1.00 96.38 123 SER A CA 1
ATOM 941 C C . SER A 1 123 ? 1.673 -1.778 -21.669 1.00 96.38 123 SER A C 1
ATOM 943 O O . SER A 1 123 ? 0.726 -1.859 -22.452 1.00 96.38 123 SER A O 1
ATOM 945 N N . ALA A 1 124 ? 1.770 -2.528 -20.567 1.00 95.56 124 ALA A N 1
ATOM 946 C CA . ALA A 1 124 ? 0.828 -3.577 -20.204 1.00 95.56 124 ALA A CA 1
ATOM 947 C C . ALA A 1 124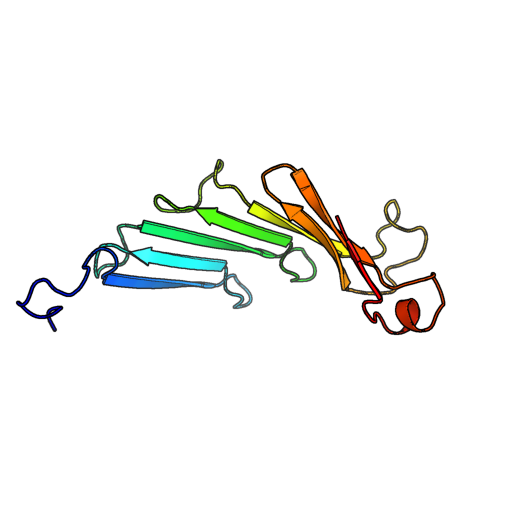 ? 0.777 -3.825 -18.688 1.00 95.56 124 ALA A C 1
ATOM 949 O O . ALA A 1 124 ? 1.697 -3.485 -17.943 1.00 95.56 124 ALA A O 1
ATOM 950 N N . ILE A 1 125 ? -0.328 -4.436 -18.258 1.00 96.69 125 ILE A N 1
ATOM 951 C CA . ILE A 1 125 ? -0.491 -5.052 -16.939 1.00 96.69 125 ILE A CA 1
ATOM 952 C C . ILE A 1 125 ? -0.950 -6.485 -17.187 1.00 96.69 125 ILE A C 1
ATOM 954 O O . ILE A 1 125 ? -1.949 -6.685 -17.885 1.00 96.69 125 ILE A O 1
ATOM 958 N N . GLU A 1 126 ? -0.242 -7.456 -16.628 1.00 94.12 126 GLU A N 1
ATOM 959 C CA . GLU A 1 126 ? -0.470 -8.878 -16.899 1.00 94.12 126 GLU A CA 1
ATOM 960 C C . GLU A 1 126 ? -0.285 -9.751 -15.653 1.00 94.12 126 GLU A C 1
ATOM 962 O O . GLU A 1 126 ? 0.309 -9.312 -14.673 1.00 94.12 126 GLU A O 1
ATOM 967 N N . ASP A 1 127 ? -0.849 -10.957 -15.691 1.00 89.12 127 ASP A N 1
ATOM 968 C CA . ASP A 1 127 ? -0.819 -12.001 -14.650 1.00 89.12 127 ASP A CA 1
ATOM 969 C C . ASP A 1 127 ? -0.179 -13.255 -15.255 1.00 89.12 127 ASP A C 1
ATOM 971 O O . ASP A 1 127 ? -0.662 -13.670 -16.339 1.00 89.12 127 ASP A O 1
#

Secondary structure (DSSP, 8-state):
---S-SSS-S--S--EEEEEE-TTS-EEEEEEESSSSS-SEEEEEEEEE-TTS-EEEEEEESSSS--SS--EEEEEEE---TTT-SS-----EEEEEE-TTS-EEEEE--STTSHHHHHT---EEE-

pLDDT: mean 89.4, std 14.59, range [38.88, 98.88]